Protein AF-A0A523RQP6-F1 (afdb_monomer_lite)

Structure (mmCIF, N/CA/C/O backbone):
data_AF-A0A523RQP6-F1
#
_entry.id   AF-A0A523RQP6-F1
#
loop_
_atom_site.group_PDB
_atom_site.id
_atom_site.type_symbol
_atom_site.label_atom_id
_atom_site.label_alt_id
_atom_site.label_comp_id
_atom_site.label_asym_id
_atom_site.label_entity_id
_atom_site.label_seq_id
_atom_site.pdbx_PDB_ins_code
_atom_site.Cartn_x
_atom_site.Cartn_y
_atom_site.Cartn_z
_atom_site.occupancy
_atom_site.B_iso_or_equiv
_atom_site.auth_seq_id
_atom_site.auth_comp_id
_atom_site.auth_asym_id
_atom_site.auth_atom_id
_atom_site.pdbx_PDB_model_num
ATOM 1 N N . MET A 1 1 ? -4.879 39.643 -3.376 1.00 60.25 1 MET A N 1
ATOM 2 C CA . MET A 1 1 ? -4.391 38.307 -3.775 1.00 60.25 1 MET A CA 1
ATOM 3 C C . MET A 1 1 ? -4.813 38.122 -5.220 1.00 60.25 1 MET A C 1
ATOM 5 O O . MET A 1 1 ? -5.986 38.326 -5.489 1.00 60.25 1 MET A O 1
ATOM 9 N N . ASN A 1 2 ? -3.870 37.925 -6.142 1.00 82.75 2 ASN A N 1
ATOM 10 C CA . ASN A 1 2 ? -4.152 37.914 -7.582 1.00 82.75 2 ASN A CA 1
ATOM 11 C C . ASN A 1 2 ? -5.108 36.750 -7.909 1.00 82.75 2 ASN A C 1
ATOM 13 O O . ASN A 1 2 ? -4.788 35.608 -7.585 1.00 82.75 2 ASN A O 1
ATOM 17 N N . GLU A 1 3 ? -6.273 37.036 -8.495 1.00 80.06 3 GLU A N 1
ATOM 18 C CA . GLU A 1 3 ? -7.310 36.034 -8.804 1.00 80.06 3 GLU A CA 1
ATOM 19 C C . GLU A 1 3 ? -6.776 34.895 -9.683 1.00 80.06 3 GLU A C 1
ATOM 21 O O . GLU A 1 3 ? -7.164 33.741 -9.504 1.00 80.06 3 GLU A O 1
ATOM 26 N N . VAL A 1 4 ? -5.811 35.197 -10.557 1.00 85.88 4 VAL A N 1
ATOM 27 C CA . VAL A 1 4 ? -5.125 34.203 -11.394 1.00 85.88 4 VAL A CA 1
ATOM 28 C C . VAL A 1 4 ? -4.346 33.202 -10.534 1.00 85.88 4 VAL A C 1
ATOM 30 O O . VAL A 1 4 ? -4.500 31.997 -10.706 1.00 85.88 4 VAL A O 1
ATOM 33 N N . ILE A 1 5 ? -3.600 33.685 -9.533 1.00 90.88 5 ILE A N 1
ATOM 34 C CA . ILE A 1 5 ? -2.799 32.837 -8.632 1.00 90.88 5 ILE A CA 1
ATOM 35 C C . ILE A 1 5 ? -3.703 31.917 -7.797 1.00 90.88 5 ILE A C 1
ATOM 37 O O . ILE A 1 5 ? -3.362 30.762 -7.553 1.00 90.88 5 ILE A O 1
ATOM 41 N N . VAL A 1 6 ? -4.872 32.405 -7.364 1.00 91.44 6 VAL A N 1
ATOM 42 C CA . VAL A 1 6 ? -5.830 31.592 -6.591 1.00 91.44 6 VAL A CA 1
ATOM 43 C C . VAL A 1 6 ? -6.389 30.451 -7.439 1.00 91.44 6 VAL A C 1
ATOM 45 O O . VAL A 1 6 ? -6.470 29.318 -6.962 1.00 91.44 6 VAL A O 1
ATOM 48 N N . LYS A 1 7 ? -6.742 30.730 -8.699 1.00 92.56 7 LYS A N 1
ATOM 49 C CA . LYS A 1 7 ? -7.242 29.714 -9.630 1.00 92.56 7 LYS A CA 1
ATOM 50 C C . LYS A 1 7 ? -6.185 28.643 -9.913 1.00 92.56 7 LYS A C 1
ATOM 52 O O . LYS A 1 7 ? -6.480 27.460 -9.766 1.00 92.56 7 LYS A O 1
ATOM 57 N N . GLU A 1 8 ? -4.961 29.049 -10.244 1.00 95.25 8 GLU A N 1
ATOM 58 C CA . GLU A 1 8 ? -3.853 28.122 -10.514 1.00 95.25 8 GLU A CA 1
ATOM 59 C C . GLU A 1 8 ? -3.535 27.235 -9.302 1.00 95.25 8 GLU A C 1
ATOM 61 O O . GLU A 1 8 ? -3.364 26.024 -9.441 1.00 95.25 8 GLU A O 1
ATOM 66 N N . ALA A 1 9 ? -3.519 27.809 -8.093 1.00 93.69 9 ALA A N 1
ATOM 67 C CA . ALA A 1 9 ? -3.287 27.051 -6.866 1.00 93.69 9 ALA A CA 1
ATOM 68 C C . ALA A 1 9 ? -4.368 25.982 -6.631 1.00 93.69 9 ALA A C 1
ATOM 70 O O . ALA A 1 9 ? -4.050 24.848 -6.264 1.00 93.69 9 ALA A O 1
ATOM 71 N N . PHE A 1 10 ? -5.637 26.328 -6.866 1.00 94.25 10 PHE A N 1
ATOM 72 C CA . PHE A 1 10 ? -6.756 25.400 -6.715 1.00 94.25 10 PHE A CA 1
ATOM 73 C C . PHE A 1 10 ? -6.715 24.269 -7.749 1.00 94.25 10 PHE A C 1
ATOM 75 O O . PHE A 1 10 ? -6.901 23.103 -7.397 1.00 94.25 10 PHE A O 1
ATOM 82 N N . GLU A 1 11 ? -6.439 24.593 -9.012 1.00 96.44 11 GLU A N 1
ATOM 83 C CA . GLU A 1 11 ? -6.309 23.600 -10.081 1.00 96.44 11 GLU A CA 1
ATOM 84 C C . GLU A 1 11 ? -5.149 22.642 -9.801 1.00 96.44 11 GLU A C 1
ATOM 86 O O . GLU A 1 11 ? -5.344 21.427 -9.813 1.00 96.44 11 GLU A O 1
ATOM 91 N N . ASN A 1 12 ? -3.974 23.168 -9.442 1.00 96.06 12 ASN A N 1
ATOM 92 C CA . ASN A 1 12 ? -2.821 22.350 -9.078 1.00 96.06 12 ASN A CA 1
ATOM 93 C C . ASN A 1 12 ? -3.124 21.416 -7.894 1.00 96.06 12 ASN A C 1
ATOM 95 O O . ASN A 1 12 ? -2.817 20.226 -7.945 1.00 96.06 12 ASN A O 1
ATOM 99 N N . HIS A 1 13 ? -3.783 21.922 -6.845 1.00 94.94 13 HIS A N 1
ATOM 100 C CA . HIS A 1 13 ? -4.190 21.098 -5.707 1.00 94.94 13 HIS A CA 1
ATOM 101 C C . HIS A 1 13 ? -5.132 19.961 -6.123 1.00 94.94 13 HIS A C 1
ATOM 103 O O . HIS A 1 13 ? -4.913 18.810 -5.742 1.00 94.94 13 HIS A O 1
ATOM 109 N N . ARG A 1 14 ? -6.142 20.256 -6.949 1.00 95.75 14 ARG A N 1
ATOM 110 C CA . ARG A 1 14 ? -7.060 19.235 -7.469 1.00 95.75 14 ARG A CA 1
ATOM 111 C C . ARG A 1 14 ? -6.340 18.169 -8.288 1.00 95.75 14 ARG A C 1
ATOM 113 O O . ARG A 1 14 ? -6.625 16.989 -8.099 1.00 95.75 14 ARG A O 1
ATOM 120 N N . TYR A 1 15 ? -5.401 18.562 -9.150 1.00 96.62 15 TYR A N 1
ATOM 121 C CA . TYR A 1 15 ? -4.612 17.608 -9.931 1.00 96.62 15 TYR A CA 1
ATOM 122 C C . TYR A 1 15 ? -3.760 16.700 -9.043 1.00 96.62 15 TYR A C 1
ATOM 124 O O . TYR A 1 15 ? -3.695 15.498 -9.292 1.00 96.62 15 TYR A O 1
ATOM 132 N N . ILE A 1 16 ? -3.159 17.238 -7.977 1.00 95.38 16 ILE A N 1
ATOM 133 C CA . ILE A 1 16 ? -2.402 16.436 -7.006 1.00 95.38 16 ILE A CA 1
ATOM 134 C C . ILE A 1 16 ? -3.301 15.383 -6.349 1.00 95.38 16 ILE A C 1
ATOM 136 O O . ILE A 1 16 ? -2.900 14.224 -6.257 1.00 95.38 16 ILE A O 1
ATOM 140 N N . LEU A 1 17 ? -4.503 15.764 -5.904 1.00 91.12 17 LEU A N 1
ATOM 141 C CA . LEU A 1 17 ? -5.436 14.835 -5.257 1.00 91.12 17 LEU A CA 1
ATOM 142 C C . LEU A 1 17 ? -5.874 13.708 -6.202 1.00 91.12 17 LEU A C 1
ATOM 144 O O . LEU A 1 17 ? -5.817 12.539 -5.829 1.00 91.12 17 LEU A O 1
ATOM 148 N N . ASP A 1 18 ? -6.241 14.055 -7.433 1.00 92.44 18 ASP A N 1
ATOM 149 C CA . ASP A 1 18 ? -6.662 13.094 -8.455 1.00 92.44 18 ASP A CA 1
ATOM 150 C C . ASP A 1 18 ? -5.527 12.118 -8.824 1.00 92.44 18 ASP A C 1
ATOM 152 O O . ASP A 1 18 ? -5.714 10.902 -8.859 1.00 92.44 18 ASP A O 1
ATOM 156 N N . LEU A 1 19 ? -4.304 12.625 -9.019 1.00 94.69 19 LEU A N 1
ATOM 157 C CA . LEU A 1 19 ? -3.133 11.769 -9.236 1.00 94.69 19 LEU A CA 1
ATOM 158 C C . LEU A 1 19 ? -2.862 10.851 -8.040 1.00 94.69 19 LEU A C 1
ATOM 160 O O . LEU A 1 19 ? -2.545 9.679 -8.230 1.00 94.69 19 LEU A O 1
ATOM 164 N N . LYS A 1 20 ? -2.992 11.355 -6.809 1.00 91.06 20 LYS A N 1
ATOM 165 C CA . LYS A 1 20 ? -2.759 10.556 -5.599 1.00 91.06 20 LYS A CA 1
ATOM 166 C C . LYS A 1 20 ? -3.760 9.413 -5.454 1.00 91.06 20 LYS A C 1
ATOM 168 O O . LYS A 1 20 ? -3.328 8.326 -5.073 1.00 91.06 20 LYS A O 1
ATOM 173 N N . SER A 1 21 ? -5.033 9.642 -5.771 1.00 87.19 21 SER A N 1
ATOM 174 C CA . SER A 1 21 ? -6.060 8.594 -5.748 1.00 87.19 21 SER A CA 1
ATOM 175 C C . SER A 1 21 ? -5.759 7.507 -6.790 1.00 87.19 21 SER A C 1
ATOM 177 O O . SER A 1 21 ? -5.620 6.335 -6.439 1.00 87.19 21 SER A O 1
ATOM 179 N N . ARG A 1 22 ? -5.470 7.902 -8.040 1.00 91.56 22 ARG A N 1
ATOM 180 C CA . ARG A 1 22 ? -5.093 6.969 -9.120 1.00 91.56 22 ARG A CA 1
ATOM 181 C C . ARG A 1 22 ? -3.848 6.138 -8.798 1.00 91.56 22 ARG A C 1
ATOM 183 O O . ARG A 1 22 ? -3.842 4.930 -9.011 1.00 91.56 22 ARG A O 1
ATOM 190 N N . ILE A 1 23 ? -2.818 6.757 -8.213 1.00 93.81 23 ILE A N 1
ATOM 191 C CA . ILE A 1 23 ? -1.623 6.041 -7.739 1.00 93.81 23 ILE A CA 1
ATOM 192 C C . ILE A 1 23 ? -1.995 4.980 -6.693 1.00 93.81 23 ILE A C 1
ATOM 194 O O . ILE A 1 23 ? -1.431 3.889 -6.711 1.00 93.81 23 ILE A O 1
ATOM 198 N N . GLY A 1 24 ? -2.921 5.279 -5.778 1.00 92.00 24 GLY A N 1
ATOM 199 C CA . GLY A 1 24 ? -3.391 4.320 -4.776 1.00 92.00 24 GLY A CA 1
ATOM 200 C C . GLY A 1 24 ? -4.017 3.076 -5.409 1.00 92.00 24 GLY A C 1
ATOM 201 O O . GLY A 1 24 ? -3.629 1.954 -5.075 1.00 92.00 24 GLY A O 1
ATOM 202 N N . GLU A 1 25 ? -4.917 3.272 -6.374 1.00 92.94 25 GLU A N 1
ATOM 203 C CA . GLU A 1 25 ? -5.540 2.175 -7.124 1.00 92.94 25 GLU A CA 1
ATOM 204 C C . GLU A 1 25 ? -4.508 1.325 -7.874 1.00 92.94 25 GLU A C 1
ATOM 206 O O . GLU A 1 25 ? -4.518 0.094 -7.780 1.00 92.94 25 GLU A O 1
ATOM 211 N N . ASP A 1 26 ? -3.587 1.969 -8.594 1.00 95.81 26 ASP A N 1
ATOM 212 C CA . ASP A 1 26 ? -2.565 1.269 -9.372 1.00 95.81 26 ASP A CA 1
ATOM 213 C C . ASP A 1 26 ? -1.584 0.508 -8.474 1.00 95.81 26 ASP A C 1
ATOM 215 O O . ASP A 1 26 ? -1.171 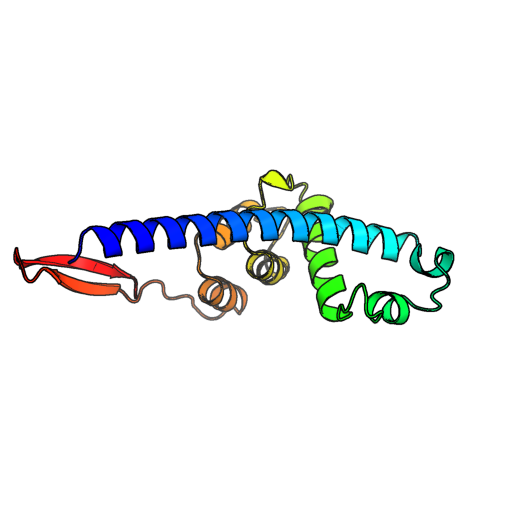-0.602 -8.815 1.00 95.81 26 ASP A O 1
ATOM 219 N N . LEU A 1 27 ? -1.266 1.030 -7.286 1.00 96.81 27 LEU A N 1
ATOM 220 C CA . LEU A 1 27 ? -0.460 0.310 -6.301 1.00 96.81 27 LEU A CA 1
ATOM 221 C C . LEU A 1 27 ? -1.179 -0.927 -5.740 1.00 96.81 27 LEU A C 1
ATOM 223 O O . LEU A 1 27 ? -0.524 -1.944 -5.509 1.00 96.81 27 LEU A O 1
ATOM 227 N N . LEU A 1 28 ? -2.502 -0.883 -5.548 1.00 96.62 28 LEU A N 1
ATOM 228 C CA . LEU A 1 28 ? -3.284 -2.061 -5.142 1.00 96.62 28 LEU A CA 1
ATOM 229 C C . LEU A 1 28 ? -3.356 -3.112 -6.256 1.00 96.62 28 LEU A C 1
ATOM 231 O O . LEU A 1 28 ? -3.228 -4.307 -5.986 1.00 96.62 28 LEU A O 1
ATOM 235 N N . ARG A 1 29 ? -3.503 -2.689 -7.516 1.00 97.12 29 ARG A N 1
ATOM 236 C CA . ARG A 1 29 ? -3.424 -3.597 -8.675 1.00 97.12 29 ARG A CA 1
ATOM 237 C C . ARG A 1 29 ? -2.041 -4.230 -8.784 1.00 97.12 29 ARG A C 1
ATOM 239 O O . ARG A 1 29 ? -1.929 -5.442 -8.965 1.00 97.12 29 ARG A O 1
ATOM 246 N N . LEU A 1 30 ? -0.990 -3.430 -8.618 1.00 97.88 30 LEU A N 1
ATOM 247 C CA . LEU A 1 30 ? 0.385 -3.913 -8.595 1.00 97.88 30 LEU A CA 1
ATOM 248 C C . LEU A 1 30 ? 0.605 -4.914 -7.456 1.00 97.88 30 LEU A C 1
ATOM 250 O O . LEU A 1 30 ? 1.254 -5.931 -7.675 1.00 97.88 30 LEU A O 1
ATOM 254 N N . ALA A 1 31 ? 0.026 -4.686 -6.274 1.00 98.12 31 ALA A N 1
ATOM 255 C CA . ALA A 1 31 ? 0.093 -5.629 -5.160 1.00 98.12 31 ALA A CA 1
ATOM 256 C C . ALA A 1 31 ? -0.468 -7.014 -5.526 1.00 98.12 31 ALA A C 1
ATOM 258 O O . ALA A 1 31 ? 0.195 -8.018 -5.265 1.00 98.12 31 ALA A O 1
ATOM 259 N N . LEU A 1 32 ? -1.633 -7.071 -6.182 1.00 98.25 32 LEU A N 1
ATOM 260 C CA . LEU A 1 32 ? -2.219 -8.321 -6.681 1.00 98.25 32 LEU A CA 1
ATOM 261 C C . LEU A 1 32 ? -1.306 -9.008 -7.708 1.00 98.25 32 LEU A C 1
ATOM 263 O O . LEU A 1 32 ? -1.065 -10.211 -7.621 1.00 98.25 32 LEU A O 1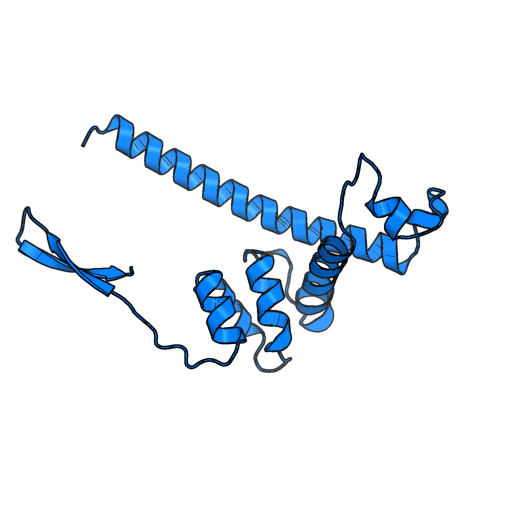
ATOM 267 N N . LEU A 1 33 ? -0.768 -8.256 -8.672 1.00 98.50 33 LEU A N 1
ATOM 268 C CA . LEU A 1 33 ? 0.127 -8.804 -9.699 1.00 98.50 33 LEU A CA 1
ATOM 269 C C . LEU A 1 33 ? 1.432 -9.341 -9.102 1.00 98.50 33 LEU A C 1
ATOM 271 O O . LEU A 1 33 ? 1.883 -10.426 -9.478 1.00 98.50 33 LEU A O 1
ATOM 275 N N . LEU A 1 34 ? 2.024 -8.612 -8.153 1.00 98.56 34 LEU A N 1
ATOM 276 C CA . LEU A 1 34 ? 3.216 -9.040 -7.426 1.00 98.56 34 LEU A CA 1
ATOM 277 C C . LEU A 1 34 ? 2.934 -10.299 -6.612 1.00 98.56 34 LEU A C 1
ATOM 279 O O . LEU A 1 34 ? 3.726 -11.237 -6.671 1.00 98.56 34 LEU A O 1
ATOM 283 N N . LYS A 1 35 ? 1.794 -10.349 -5.913 1.00 98.50 35 LYS A N 1
ATOM 284 C CA . LYS A 1 35 ? 1.358 -11.527 -5.160 1.00 98.50 35 LYS A CA 1
ATOM 285 C C . LYS A 1 35 ? 1.223 -12.740 -6.073 1.00 98.50 35 LYS A C 1
ATOM 287 O O . LYS A 1 35 ? 1.864 -13.753 -5.831 1.00 98.50 35 LYS A O 1
ATOM 292 N N . ASN A 1 36 ? 0.481 -12.614 -7.172 1.00 98.38 36 ASN A N 1
ATOM 293 C CA . ASN A 1 36 ? 0.309 -13.702 -8.134 1.00 98.38 36 ASN A CA 1
ATOM 294 C C . ASN A 1 36 ? 1.646 -14.167 -8.722 1.00 98.38 36 ASN A C 1
ATOM 296 O O . ASN A 1 36 ? 1.873 -15.369 -8.844 1.00 98.38 36 ASN A O 1
ATOM 300 N N . SER A 1 37 ? 2.536 -13.228 -9.054 1.00 98.38 37 SER A N 1
ATOM 301 C CA . SER A 1 37 ? 3.867 -13.545 -9.581 1.00 98.38 37 SER A CA 1
ATOM 302 C C . SER A 1 37 ? 4.731 -14.281 -8.561 1.00 98.38 37 SER A C 1
ATOM 304 O O . SER A 1 37 ? 5.460 -15.201 -8.930 1.00 98.38 37 SER A O 1
ATOM 306 N N . HIS A 1 38 ? 4.636 -13.894 -7.288 1.00 98.38 38 HIS A N 1
ATOM 307 C CA . HIS A 1 38 ? 5.360 -14.510 -6.186 1.00 98.38 38 HIS A CA 1
ATOM 308 C C . HIS A 1 38 ? 4.806 -15.904 -5.849 1.00 98.38 38 HIS A C 1
ATOM 310 O O . HIS A 1 38 ? 5.556 -16.880 -5.883 1.00 98.38 38 HIS A O 1
ATOM 316 N N . ASP A 1 39 ? 3.501 -16.012 -5.589 1.00 98.12 39 ASP A N 1
ATOM 317 C CA . ASP A 1 39 ? 2.836 -17.235 -5.122 1.00 98.12 39 ASP A CA 1
ATOM 318 C C . ASP A 1 39 ? 2.896 -18.354 -6.167 1.00 98.12 39 ASP A C 1
ATOM 320 O O . ASP A 1 39 ? 3.185 -19.505 -5.841 1.00 98.12 39 ASP A O 1
ATOM 324 N N . ASN A 1 40 ? 2.698 -18.007 -7.442 1.00 98.38 40 ASN A N 1
ATOM 325 C CA . ASN A 1 40 ? 2.750 -18.960 -8.553 1.00 98.38 40 ASN A CA 1
ATOM 326 C C . ASN A 1 40 ? 4.149 -19.094 -9.171 1.00 98.38 40 ASN A C 1
ATOM 328 O O . ASN A 1 40 ? 4.322 -19.814 -10.152 1.00 98.38 40 ASN A O 1
ATOM 332 N N . LYS A 1 41 ? 5.146 -18.386 -8.628 1.00 98.12 41 LYS A N 1
ATOM 333 C CA . LYS A 1 41 ? 6.527 -18.361 -9.129 1.00 98.12 41 LYS A CA 1
ATOM 334 C C . LYS A 1 41 ? 6.646 -18.042 -10.626 1.00 98.12 41 LYS A C 1
ATOM 336 O O . LYS A 1 41 ? 7.513 -18.581 -11.314 1.00 98.12 41 LYS A O 1
ATOM 341 N N . TYR A 1 42 ? 5.816 -17.134 -11.147 1.00 98.56 42 TYR A N 1
ATOM 342 C CA . TYR A 1 42 ? 5.857 -16.747 -12.566 1.00 98.56 42 TYR A CA 1
ATOM 343 C C . TYR A 1 42 ? 7.219 -16.198 -12.988 1.00 98.56 42 TYR A C 1
ATOM 345 O O . TYR A 1 42 ? 7.642 -16.423 -14.118 1.00 98.56 42 TYR A O 1
ATOM 353 N N . TYR A 1 43 ? 7.953 -15.571 -12.069 1.00 98.19 43 TYR A N 1
ATOM 354 C CA . TYR A 1 43 ? 9.325 -15.132 -12.318 1.00 98.19 43 TYR A CA 1
ATOM 355 C C . TYR A 1 43 ? 10.246 -16.280 -12.773 1.00 98.19 43 TYR A C 1
ATOM 357 O O . TYR A 1 43 ? 11.054 -16.081 -13.672 1.00 98.19 43 TYR A O 1
ATOM 365 N N . GLN A 1 44 ? 10.073 -17.501 -12.256 1.00 98.31 44 GLN A N 1
ATOM 366 C CA . GLN A 1 44 ? 10.856 -18.662 -12.703 1.00 98.31 44 GLN A CA 1
ATOM 367 C C . GLN A 1 44 ? 10.506 -19.062 -14.136 1.00 98.31 44 GLN A C 1
ATOM 369 O O . GLN A 1 44 ? 11.383 -19.417 -14.917 1.00 98.31 44 GLN A O 1
ATOM 374 N N . THR A 1 45 ? 9.229 -18.948 -14.509 1.00 98.19 45 THR A N 1
ATOM 375 C CA . THR A 1 45 ? 8.775 -19.202 -15.888 1.00 98.19 45 THR A CA 1
ATOM 376 C C . THR A 1 45 ? 9.327 -18.160 -16.863 1.00 98.19 45 THR A C 1
ATOM 378 O O . THR A 1 45 ? 9.587 -18.471 -18.021 1.00 98.19 45 THR A O 1
ATOM 381 N N . LEU A 1 46 ? 9.554 -16.935 -16.386 1.00 97.19 46 LEU A N 1
ATOM 382 C CA . LEU A 1 46 ? 10.186 -15.853 -17.142 1.00 97.19 46 LEU A CA 1
ATOM 383 C C . LEU A 1 46 ? 11.725 -15.943 -17.171 1.00 97.19 46 LEU A C 1
ATOM 385 O O . LEU A 1 46 ? 12.366 -15.080 -17.763 1.00 97.19 46 LEU A O 1
ATOM 389 N N . GLY A 1 47 ? 12.318 -16.980 -16.568 1.00 98.06 47 GLY A N 1
ATOM 390 C CA . GLY A 1 47 ? 13.762 -17.228 -16.598 1.00 98.06 47 GLY A CA 1
ATOM 391 C C . GLY A 1 47 ? 14.558 -16.579 -15.464 1.00 98.06 47 GLY A C 1
ATOM 392 O O . GLY A 1 47 ? 15.780 -16.513 -15.555 1.00 98.06 47 GLY A O 1
ATOM 393 N N . TYR A 1 48 ? 13.899 -16.107 -14.403 1.00 98.06 48 TYR A N 1
ATOM 394 C CA . TYR A 1 48 ? 14.565 -15.556 -13.222 1.00 98.06 48 TYR A CA 1
ATOM 395 C C . TYR A 1 48 ? 14.716 -16.61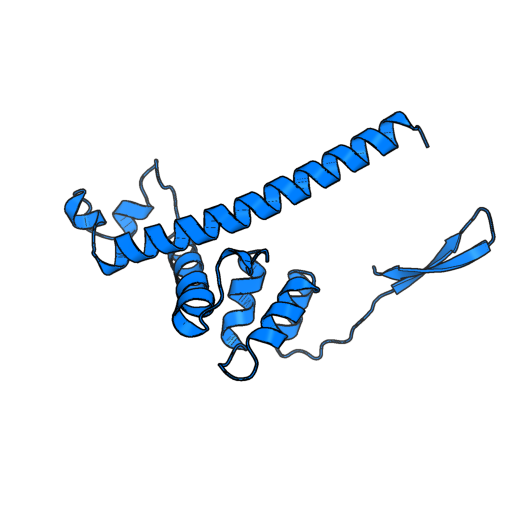5 -12.126 1.00 98.06 48 TYR A C 1
ATOM 397 O O . TYR A 1 48 ? 13.736 -17.235 -11.710 1.00 98.06 48 TYR A O 1
ATOM 405 N N . ASP A 1 49 ? 15.928 -16.774 -11.594 1.00 97.19 49 ASP A N 1
ATOM 406 C CA . ASP A 1 49 ? 16.224 -17.795 -10.579 1.00 97.19 49 ASP A CA 1
ATOM 407 C C . ASP A 1 49 ? 15.521 -17.518 -9.243 1.00 97.19 49 ASP A C 1
ATOM 409 O O . ASP A 1 49 ? 15.022 -18.429 -8.572 1.00 97.19 49 ASP A O 1
ATOM 413 N N . THR A 1 50 ? 15.470 -16.243 -8.849 1.00 98.00 50 THR A N 1
ATOM 414 C CA . THR A 1 50 ? 14.924 -15.799 -7.560 1.00 98.00 50 THR A CA 1
ATOM 415 C C . THR A 1 50 ? 13.957 -14.635 -7.719 1.00 98.00 50 THR A C 1
ATOM 417 O O . THR A 1 50 ? 14.048 -13.841 -8.659 1.00 98.00 50 THR A O 1
ATOM 420 N N . TRP A 1 51 ? 13.057 -14.492 -6.747 1.00 97.44 51 TRP A N 1
ATOM 421 C CA . TRP A 1 51 ? 12.132 -13.363 -6.673 1.00 97.44 51 TRP A CA 1
ATOM 422 C C . TRP A 1 51 ? 12.869 -12.018 -6.639 1.00 97.44 51 TRP A C 1
ATOM 424 O O . TRP A 1 51 ? 12.478 -11.067 -7.308 1.00 97.44 51 TRP A O 1
ATOM 434 N N . GLU A 1 52 ? 13.978 -11.949 -5.906 1.00 96.88 52 GLU A N 1
ATOM 435 C CA . GLU A 1 52 ? 14.820 -10.762 -5.812 1.00 96.88 52 GLU A CA 1
ATOM 436 C C . GLU A 1 52 ? 15.482 -10.409 -7.142 1.00 96.88 52 GLU A C 1
ATOM 438 O O . GLU A 1 52 ? 15.561 -9.228 -7.470 1.00 96.88 52 GLU A O 1
ATOM 443 N N . SER A 1 53 ? 15.929 -11.410 -7.911 1.00 97.81 53 SER A N 1
ATOM 444 C CA . SER A 1 53 ? 16.517 -11.168 -9.234 1.00 97.81 53 SER A CA 1
ATOM 445 C C . SER A 1 53 ? 15.498 -10.577 -10.207 1.00 97.81 53 SER A C 1
ATOM 447 O O . SER A 1 53 ? 15.827 -9.642 -10.927 1.00 97.81 53 SER A O 1
ATOM 449 N N . TYR A 1 54 ? 14.250 -11.053 -10.158 1.00 98.44 54 TYR A N 1
ATOM 450 C CA . TYR A 1 54 ? 13.143 -10.510 -10.941 1.00 98.44 54 TYR A CA 1
ATOM 451 C C . TYR A 1 54 ? 12.816 -9.071 -10.540 1.00 98.44 54 TYR A C 1
ATOM 453 O O . TYR A 1 54 ? 12.793 -8.183 -11.382 1.00 98.44 54 TYR A O 1
ATOM 461 N N . LEU A 1 55 ? 12.622 -8.808 -9.244 1.00 98.06 55 LEU A N 1
ATOM 462 C CA . LEU A 1 55 ? 12.310 -7.457 -8.766 1.00 98.06 55 LEU A CA 1
ATOM 463 C C . LEU A 1 55 ? 13.433 -6.444 -9.034 1.00 98.06 55 LEU A C 1
ATOM 465 O O . LEU A 1 55 ? 13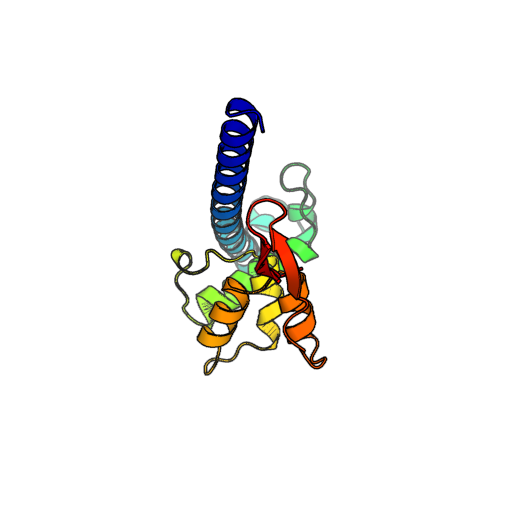.166 -5.252 -9.198 1.00 98.06 55 LEU A O 1
ATOM 469 N N . GLY A 1 56 ? 14.679 -6.915 -9.047 1.00 97.12 56 GLY A N 1
ATOM 470 C CA . GLY A 1 56 ? 15.871 -6.104 -9.261 1.00 97.12 56 GLY A CA 1
ATOM 471 C C . GLY A 1 56 ? 16.168 -5.762 -10.721 1.00 97.12 56 GLY A C 1
ATOM 472 O O . GLY A 1 56 ? 17.165 -5.082 -10.962 1.00 97.12 56 GLY A O 1
ATOM 473 N N . THR A 1 57 ? 15.362 -6.213 -11.690 1.00 97.69 57 THR A N 1
ATOM 474 C CA . THR A 1 57 ? 15.588 -5.856 -13.098 1.00 97.69 57 THR A CA 1
ATOM 475 C C . THR A 1 57 ? 15.413 -4.351 -13.328 1.00 97.69 57 THR A C 1
ATOM 477 O O . THR A 1 57 ? 14.647 -3.715 -12.602 1.00 97.69 57 THR A O 1
ATOM 480 N N . PRO A 1 58 ? 16.072 -3.746 -14.334 1.00 96.19 58 PRO A N 1
ATOM 481 C CA . PRO A 1 58 ? 15.906 -2.322 -14.636 1.00 96.19 58 PRO A CA 1
ATOM 482 C C . PRO A 1 58 ? 14.456 -1.910 -14.925 1.00 96.19 58 PRO A C 1
ATOM 484 O O . PRO A 1 58 ? 14.064 -0.789 -14.610 1.00 96.19 58 PRO A O 1
ATOM 487 N N . GLU A 1 59 ? 13.659 -2.808 -15.505 1.00 95.38 59 GLU A N 1
ATOM 488 C CA . GLU A 1 59 ? 12.262 -2.558 -15.863 1.00 95.38 59 GLU A CA 1
ATOM 489 C C . GLU A 1 59 ? 11.347 -2.484 -14.634 1.00 95.38 59 GLU A C 1
ATOM 491 O O . GLU A 1 59 ? 10.385 -1.719 -14.636 1.00 95.38 59 GLU A O 1
ATOM 496 N N . ILE A 1 60 ? 11.635 -3.269 -13.588 1.00 95.88 60 ILE A N 1
ATOM 497 C CA . ILE A 1 60 ? 10.825 -3.314 -12.361 1.00 95.88 60 ILE A CA 1
ATOM 498 C C . ILE A 1 60 ? 11.407 -2.397 -11.285 1.00 95.88 60 ILE A C 1
ATOM 500 O O . ILE A 1 60 ? 10.664 -1.679 -10.615 1.00 95.88 60 ILE A O 1
ATOM 504 N N . SER A 1 61 ? 12.731 -2.418 -11.115 1.00 96.81 61 SER A N 1
ATOM 505 C CA . SER A 1 61 ? 13.510 -1.572 -10.209 1.00 96.81 61 SER A CA 1
ATOM 506 C C . SER A 1 61 ? 12.883 -1.447 -8.810 1.00 96.81 61 SER A C 1
ATOM 508 O O . SER A 1 61 ? 12.767 -0.350 -8.249 1.00 96.81 61 SER A O 1
ATOM 510 N N . MET A 1 62 ? 12.462 -2.573 -8.228 1.00 97.25 62 MET A N 1
ATOM 511 C CA . MET A 1 62 ? 11.710 -2.603 -6.976 1.00 97.25 62 MET A CA 1
ATOM 512 C C . MET A 1 62 ? 12.480 -3.314 -5.866 1.00 97.25 62 MET A C 1
ATOM 514 O O . MET A 1 62 ? 12.974 -4.426 -6.018 1.00 97.25 62 MET A O 1
ATOM 518 N N . SER A 1 63 ? 12.529 -2.700 -4.681 1.00 96.69 63 SER A N 1
ATOM 519 C CA . SER A 1 63 ? 13.083 -3.385 -3.512 1.00 96.69 63 SER A CA 1
ATOM 520 C C . SER A 1 63 ? 12.163 -4.513 -3.037 1.00 96.69 63 SER A C 1
ATOM 522 O O . SER A 1 63 ? 10.937 -4.370 -3.005 1.00 96.69 63 SER A O 1
ATOM 524 N N . ARG A 1 64 ? 12.766 -5.599 -2.541 1.00 96.38 64 ARG A N 1
ATOM 525 C CA . ARG A 1 64 ? 12.049 -6.707 -1.893 1.00 96.38 64 ARG A CA 1
ATOM 526 C C . ARG A 1 64 ? 11.093 -6.218 -0.798 1.00 96.38 64 ARG A C 1
ATOM 528 O O . ARG A 1 64 ? 9.951 -6.660 -0.727 1.00 96.38 64 ARG A O 1
ATOM 535 N N . PHE A 1 65 ? 11.553 -5.297 0.051 1.00 96.50 65 PHE A N 1
ATOM 536 C CA . PHE A 1 65 ? 10.744 -4.741 1.139 1.00 96.50 65 PHE A CA 1
ATOM 537 C C . PHE A 1 65 ? 9.480 -4.048 0.620 1.00 96.50 65 PHE A C 1
ATOM 539 O O . PHE A 1 65 ? 8.401 -4.254 1.172 1.00 96.50 65 PHE A O 1
ATOM 546 N N . TRP A 1 66 ? 9.606 -3.252 -0.446 1.00 97.31 66 TRP A N 1
ATOM 547 C CA . TRP A 1 66 ? 8.467 -2.555 -1.036 1.00 97.31 66 TRP A CA 1
ATOM 548 C C . TRP A 1 66 ? 7.461 -3.531 -1.647 1.00 97.31 66 TRP A C 1
ATOM 550 O O . TRP A 1 66 ? 6.273 -3.431 -1.353 1.00 97.31 66 TRP A O 1
ATOM 560 N N . ALA A 1 67 ? 7.934 -4.529 -2.398 1.00 98.00 67 ALA A N 1
ATOM 561 C CA . ALA A 1 67 ? 7.068 -5.548 -2.985 1.00 98.00 67 ALA A CA 1
ATOM 562 C C . ALA A 1 67 ? 6.248 -6.290 -1.916 1.00 98.00 67 ALA A C 1
ATOM 564 O O . ALA A 1 67 ? 5.025 -6.371 -2.015 1.00 98.00 67 ALA A O 1
ATOM 565 N N . TYR A 1 68 ? 6.892 -6.758 -0.840 1.00 97.88 68 TYR A N 1
ATOM 566 C CA . TYR A 1 68 ? 6.175 -7.425 0.251 1.00 97.88 68 TYR A CA 1
ATOM 567 C C . TYR A 1 68 ? 5.260 -6.487 1.033 1.00 97.88 68 TYR A C 1
ATOM 569 O O . TYR A 1 68 ? 4.214 -6.927 1.500 1.00 97.88 68 TYR A O 1
ATOM 577 N N . LYS A 1 69 ? 5.607 -5.202 1.173 1.00 97.75 69 LYS A N 1
ATOM 578 C CA . LYS A 1 69 ? 4.703 -4.209 1.765 1.00 97.75 69 LYS A CA 1
ATOM 579 C C . LYS A 1 69 ? 3.402 -4.109 0.959 1.00 97.75 69 LYS A C 1
ATOM 581 O O . LYS A 1 69 ? 2.333 -4.169 1.562 1.00 97.75 69 LYS A O 1
ATOM 586 N N . LEU A 1 70 ? 3.494 -3.990 -0.370 1.00 98.12 70 LE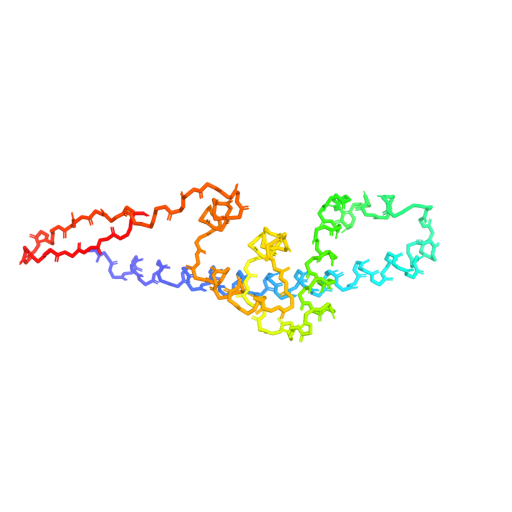U A N 1
ATOM 587 C CA . LEU A 1 70 ? 2.330 -3.937 -1.263 1.00 98.12 70 LEU A CA 1
ATOM 588 C C . LEU A 1 70 ? 1.478 -5.205 -1.127 1.00 98.12 70 LEU A C 1
ATOM 590 O O . LEU A 1 70 ? 0.290 -5.114 -0.820 1.00 98.12 70 LEU A O 1
ATOM 594 N N . ILE A 1 71 ? 2.107 -6.378 -1.266 1.00 98.56 71 ILE A N 1
ATOM 595 C CA . ILE A 1 71 ? 1.441 -7.681 -1.115 1.00 98.56 71 ILE A CA 1
ATOM 596 C C . ILE A 1 71 ? 0.730 -7.760 0.240 1.00 98.56 71 ILE A C 1
ATOM 598 O O . ILE A 1 71 ? -0.449 -8.095 0.301 1.00 98.56 71 ILE A O 1
ATOM 602 N N . LYS A 1 72 ? 1.403 -7.364 1.327 1.00 98.19 72 LYS A N 1
ATOM 603 C CA . LYS A 1 72 ? 0.846 -7.454 2.678 1.00 98.19 72 LYS A CA 1
ATOM 604 C C . LYS A 1 72 ? -0.397 -6.587 2.871 1.00 98.19 72 LYS A C 1
ATOM 606 O O . LYS A 1 72 ? -1.313 -6.997 3.587 1.00 98.19 72 LYS A O 1
ATOM 611 N N . VAL A 1 73 ? -0.429 -5.399 2.265 1.00 98.19 73 VAL A N 1
ATOM 612 C CA . VAL A 1 73 ? -1.613 -4.525 2.260 1.00 98.19 73 VAL A CA 1
ATOM 613 C C . VAL A 1 73 ? -2.778 -5.227 1.569 1.00 98.19 73 VAL A C 1
ATOM 615 O O . VAL A 1 73 ? -3.856 -5.304 2.155 1.00 98.19 73 VAL A O 1
ATOM 618 N N . TYR A 1 74 ? -2.551 -5.796 0.384 1.00 98.50 74 TYR A N 1
ATOM 619 C CA . TYR A 1 74 ? -3.587 -6.508 -0.363 1.00 98.50 74 TYR A CA 1
ATOM 620 C C . TYR A 1 74 ? -4.113 -7.734 0.398 1.00 98.50 74 TYR A C 1
ATOM 622 O O . TYR A 1 74 ? -5.311 -7.837 0.648 1.00 98.50 74 TYR A O 1
ATOM 630 N N . GLU A 1 75 ? -3.220 -8.609 0.863 1.00 98.19 75 GLU A N 1
ATOM 631 C CA . GLU A 1 75 ? -3.577 -9.795 1.653 1.00 98.19 75 GLU A CA 1
ATOM 632 C C . GLU A 1 75 ? -4.382 -9.443 2.907 1.00 98.19 75 GLU A C 1
ATOM 634 O O . GLU A 1 75 ? -5.305 -10.153 3.290 1.00 98.19 75 GLU A O 1
ATOM 639 N N . THR A 1 76 ? -4.024 -8.353 3.591 1.00 98.19 76 THR A N 1
ATOM 640 C CA . THR A 1 76 ? -4.679 -8.004 4.855 1.00 98.19 76 THR A CA 1
ATOM 641 C C . THR A 1 76 ? -6.049 -7.379 4.612 1.00 98.19 76 THR A C 1
ATOM 643 O O . THR A 1 76 ? -7.037 -7.813 5.195 1.00 98.19 76 THR A O 1
ATOM 646 N N . TRP A 1 77 ? -6.122 -6.343 3.782 1.00 98.19 77 TRP A N 1
ATOM 647 C CA . TRP A 1 77 ? -7.355 -5.574 3.644 1.00 98.19 77 TRP A CA 1
ATOM 648 C C . TRP A 1 77 ? -8.331 -6.231 2.676 1.00 98.19 77 TRP A C 1
ATOM 650 O O . TRP A 1 77 ? -9.511 -6.338 2.991 1.00 98.19 77 TRP A O 1
ATOM 660 N N . VAL A 1 78 ? -7.842 -6.725 1.539 1.00 97.94 78 VAL A N 1
ATOM 661 C CA . VAL A 1 78 ? -8.700 -7.296 0.498 1.00 97.94 78 VAL A CA 1
ATOM 662 C C . VAL A 1 78 ? -9.006 -8.758 0.790 1.00 97.94 78 VAL A C 1
ATOM 664 O O . VAL A 1 78 ? -10.172 -9.124 0.876 1.00 97.94 78 VAL A O 1
ATOM 667 N N . GLU A 1 79 ? -7.989 -9.600 0.985 1.00 97.81 79 GLU A N 1
ATOM 668 C CA . GLU A 1 79 ? -8.225 -11.044 1.138 1.00 97.81 79 GLU A CA 1
ATOM 669 C C . GLU A 1 79 ? -8.712 -11.411 2.546 1.00 97.81 79 GLU A C 1
ATOM 671 O O . GLU A 1 79 ? -9.728 -12.086 2.692 1.00 97.81 79 GLU A O 1
ATOM 676 N N . LYS A 1 80 ? -8.013 -10.961 3.596 1.00 97.88 80 LYS A N 1
ATOM 677 C CA . LYS A 1 80 ? -8.340 -11.331 4.980 1.00 97.88 80 LYS A CA 1
ATOM 678 C C . LYS A 1 80 ? -9.605 -10.639 5.490 1.00 97.88 80 LYS A C 1
ATOM 680 O O . LYS A 1 80 ? -10.438 -11.307 6.092 1.00 97.88 80 LYS A O 1
ATOM 685 N N . PHE A 1 81 ? -9.738 -9.325 5.298 1.00 97.81 81 PHE A N 1
ATOM 686 C CA . PHE A 1 81 ? -10.910 -8.577 5.775 1.00 97.81 81 PHE A CA 1
ATOM 687 C C . PHE A 1 81 ? -12.035 -8.455 4.741 1.00 97.81 81 PHE A C 1
ATOM 689 O O . PHE A 1 81 ? -13.123 -8.008 5.093 1.00 97.81 81 PHE A O 1
ATOM 696 N N . GLY A 1 82 ? -11.818 -8.875 3.490 1.00 97.38 82 GLY A N 1
ATOM 697 C CA . GLY A 1 82 ? -12.853 -8.838 2.454 1.00 97.38 82 GLY A CA 1
ATOM 698 C C . GLY A 1 82 ? -13.196 -7.427 1.970 1.00 97.38 82 GLY A C 1
ATOM 699 O O . GLY A 1 82 ? -14.286 -7.210 1.441 1.00 97.38 82 GLY A O 1
ATOM 700 N N . VAL A 1 83 ? -12.308 -6.448 2.171 1.00 97.38 83 VAL A N 1
ATOM 701 C CA . VAL A 1 83 ? -12.566 -5.061 1.779 1.00 97.38 83 VAL A CA 1
ATOM 702 C C . VAL A 1 83 ? -12.432 -4.929 0.271 1.00 97.38 83 VAL A C 1
ATOM 704 O O . VAL A 1 83 ? -11.405 -5.255 -0.322 1.00 97.38 83 VAL A O 1
ATOM 707 N N . GLU A 1 84 ? -13.475 -4.400 -0.357 1.00 95.31 84 GLU A N 1
ATOM 708 C CA . GLU A 1 84 ? -13.462 -4.104 -1.783 1.00 95.31 84 GLU A CA 1
ATOM 709 C C . GLU A 1 84 ? -12.340 -3.100 -2.120 1.00 95.31 84 GLU A C 1
ATOM 711 O O . GLU A 1 84 ? -12.272 -2.043 -1.483 1.00 95.31 84 GLU A O 1
ATOM 716 N N . PRO A 1 85 ? -11.491 -3.359 -3.137 1.00 93.12 85 PRO A N 1
ATOM 717 C CA . PRO A 1 85 ? -10.379 -2.471 -3.484 1.00 93.12 85 PRO A CA 1
ATOM 718 C C . PRO A 1 85 ? -10.790 -1.011 -3.718 1.00 93.12 85 PRO A C 1
ATOM 720 O O . PRO A 1 85 ? -10.072 -0.106 -3.308 1.00 93.12 85 PRO A O 1
ATOM 723 N N . ALA A 1 86 ? -11.974 -0.772 -4.294 1.00 90.19 86 ALA A N 1
ATOM 724 C CA . ALA A 1 86 ? -12.505 0.572 -4.534 1.00 90.19 86 ALA A CA 1
ATOM 725 C C . ALA A 1 86 ? -12.772 1.373 -3.242 1.00 90.19 86 ALA A C 1
ATOM 727 O O . ALA A 1 86 ? -12.818 2.599 -3.266 1.00 90.19 86 ALA A O 1
ATOM 728 N N . LYS A 1 87 ? -12.936 0.702 -2.094 1.00 91.31 87 LYS A N 1
ATOM 729 C CA . LYS A 1 87 ? -13.129 1.357 -0.789 1.00 91.31 87 LYS A CA 1
ATOM 730 C C . LYS A 1 87 ? -11.809 1.751 -0.122 1.00 91.31 87 LYS A C 1
ATOM 732 O O . LYS A 1 87 ? -11.830 2.528 0.837 1.00 91.31 87 LYS A O 1
ATOM 737 N N . LEU A 1 88 ? -10.680 1.262 -0.638 1.00 93.75 88 LEU A N 1
ATOM 738 C CA . LEU A 1 88 ? -9.325 1.529 -0.154 1.00 93.75 88 LEU A CA 1
ATOM 739 C C . LEU A 1 88 ? -8.690 2.749 -0.845 1.00 93.75 88 LEU A C 1
ATOM 741 O O . LEU A 1 88 ? -7.493 2.744 -1.122 1.00 93.75 88 LEU A O 1
ATOM 745 N N . ASP A 1 89 ? -9.468 3.816 -1.065 1.00 89.69 89 ASP A N 1
ATOM 746 C CA . ASP A 1 89 ? -8.967 5.150 -1.450 1.00 89.69 89 ASP A CA 1
ATOM 747 C C . ASP A 1 89 ? -8.257 5.824 -0.256 1.00 89.69 89 ASP A C 1
ATOM 749 O O . ASP A 1 89 ? -8.665 6.847 0.292 1.00 89.69 89 ASP A O 1
ATOM 753 N N . ILE A 1 90 ? -7.228 5.144 0.246 1.00 93.06 90 ILE A N 1
ATOM 754 C CA . ILE A 1 90 ? -6.409 5.511 1.392 1.00 93.06 90 ILE A CA 1
ATOM 755 C C . ILE A 1 90 ? -4.957 5.307 0.971 1.00 93.06 90 ILE A C 1
ATOM 757 O O . ILE A 1 90 ? -4.604 4.313 0.339 1.00 93.06 90 ILE A O 1
ATOM 761 N N . ASP A 1 91 ? -4.090 6.244 1.351 1.00 92.25 91 ASP A N 1
ATOM 762 C CA . ASP A 1 91 ? -2.660 6.138 1.070 1.00 92.25 91 ASP A CA 1
ATOM 763 C C . ASP A 1 91 ? -2.080 4.809 1.587 1.00 92.25 91 ASP A C 1
ATOM 765 O O . ASP A 1 91 ? -2.273 4.426 2.746 1.00 92.25 91 ASP A O 1
ATOM 769 N N . LEU A 1 92 ? -1.333 4.120 0.723 1.00 94.69 92 LEU A N 1
ATOM 770 C CA . LEU A 1 92 ? -0.834 2.775 0.990 1.00 94.69 92 LEU A CA 1
ATOM 771 C C . LEU A 1 92 ? 0.059 2.693 2.235 1.00 94.69 92 LEU A C 1
ATOM 773 O O . LEU A 1 92 ? 0.036 1.685 2.941 1.00 94.69 92 LEU A O 1
ATOM 777 N N . GLU A 1 93 ? 0.819 3.747 2.553 1.00 93.69 93 GLU A N 1
ATOM 778 C CA . GLU A 1 93 ? 1.607 3.760 3.788 1.00 93.69 93 GLU A CA 1
ATOM 779 C C . GLU A 1 93 ? 0.710 3.751 5.020 1.00 93.69 93 GLU A C 1
ATOM 781 O O . GLU A 1 93 ? 1.020 3.064 5.992 1.00 93.69 93 GLU A O 1
ATOM 786 N N . LYS A 1 94 ? -0.412 4.478 4.989 1.00 95.25 94 LYS A N 1
ATOM 787 C CA . LYS A 1 94 ? -1.378 4.482 6.095 1.00 95.25 94 LYS A CA 1
ATOM 788 C C . LYS A 1 94 ? -1.990 3.094 6.245 1.00 95.25 94 LYS A C 1
ATOM 790 O O . LYS A 1 94 ? -1.971 2.563 7.350 1.00 95.25 94 LYS A O 1
ATOM 795 N N . LEU A 1 95 ? -2.418 2.484 5.135 1.00 96.62 95 LEU A N 1
ATOM 796 C CA . LEU A 1 95 ? -2.937 1.113 5.124 1.00 96.62 95 LEU A CA 1
ATOM 797 C C . LEU A 1 95 ? -1.931 0.108 5.684 1.00 96.62 95 LEU A C 1
ATOM 799 O O . LEU A 1 95 ? -2.322 -0.786 6.425 1.00 96.62 95 LEU A O 1
ATOM 803 N N . PHE A 1 96 ? -0.645 0.233 5.353 1.00 96.56 96 PHE A N 1
ATOM 804 C CA . PHE A 1 96 ? 0.388 -0.663 5.870 1.00 96.56 96 PHE A CA 1
ATOM 805 C C . PHE A 1 96 ? 0.642 -0.467 7.370 1.00 96.56 96 PHE A C 1
ATOM 807 O O . PHE A 1 96 ? 0.804 -1.442 8.107 1.00 96.56 96 PHE A O 1
ATOM 814 N N . LEU A 1 97 ? 0.676 0.785 7.838 1.00 94.94 97 LEU A N 1
ATOM 815 C CA . LEU A 1 97 ? 0.901 1.112 9.249 1.00 94.94 97 LEU A CA 1
ATOM 816 C C . LEU A 1 97 ? -0.194 0.544 10.157 1.00 94.94 97 LEU A C 1
ATOM 818 O O . LEU A 1 97 ? 0.101 0.122 11.277 1.00 94.94 97 LEU A O 1
ATOM 822 N N . THR A 1 98 ? -1.435 0.511 9.677 1.00 95.44 98 THR A N 1
ATOM 823 C CA . THR A 1 98 ? -2.592 0.091 10.468 1.00 95.44 98 THR A CA 1
ATOM 824 C C . THR A 1 98 ? -2.786 -1.422 10.570 1.00 95.44 98 THR A C 1
ATOM 826 O O . THR A 1 98 ? -3.451 -1.883 11.499 1.00 95.44 98 THR A O 1
ATOM 829 N N . ILE A 1 99 ? -2.133 -2.220 9.714 1.00 94.69 99 ILE A N 1
ATOM 830 C CA . ILE A 1 99 ? -2.244 -3.696 9.694 1.00 94.69 99 ILE A CA 1
ATOM 831 C C . ILE A 1 99 ? -2.039 -4.320 11.078 1.00 94.69 99 ILE A C 1
ATOM 833 O O . ILE A 1 99 ? -2.722 -5.274 11.437 1.00 94.69 99 ILE A O 1
ATOM 837 N N . LYS A 1 100 ? -1.102 -3.791 11.876 1.00 90.31 100 LYS A N 1
ATOM 838 C CA . LYS A 1 100 ? -0.757 -4.360 13.191 1.00 90.31 100 LYS A CA 1
ATOM 839 C C . LYS A 1 100 ? -1.858 -4.223 14.244 1.00 90.31 100 LYS A C 1
ATOM 841 O O . LYS A 1 100 ? -1.817 -4.950 15.232 1.00 90.31 100 LYS A O 1
ATOM 846 N N . LYS A 1 101 ? -2.775 -3.269 14.082 1.00 91.12 101 LYS A N 1
ATOM 847 C CA . LYS A 1 101 ? -3.858 -2.991 15.039 1.00 91.12 101 LYS A CA 1
ATOM 848 C C . LYS A 1 101 ? -5.225 -3.454 14.536 1.00 91.12 101 LYS A C 1
ATOM 850 O O . LYS A 1 101 ? -6.158 -3.516 15.331 1.00 91.12 101 LYS A O 1
ATOM 855 N N . ALA A 1 102 ? -5.319 -3.794 13.253 1.00 94.38 102 ALA A N 1
ATOM 856 C CA . ALA A 1 102 ? -6.537 -4.282 12.635 1.00 94.38 102 ALA A CA 1
ATOM 857 C C . ALA A 1 102 ? -6.814 -5.754 12.995 1.00 94.38 102 ALA A C 1
ATOM 859 O O . ALA A 1 102 ? -5.974 -6.643 12.817 1.00 94.38 102 ALA A O 1
ATOM 860 N N . THR A 1 103 ? -8.031 -6.012 13.452 1.00 95.19 103 THR A N 1
ATOM 861 C CA . THR A 1 103 ? -8.626 -7.318 13.741 1.00 95.19 103 THR A CA 1
ATOM 862 C C . THR A 1 103 ? -9.950 -7.438 12.989 1.00 95.19 103 THR A C 1
ATOM 864 O O . THR A 1 103 ? -10.462 -6.456 12.458 1.00 95.19 103 THR A O 1
ATOM 867 N N . GLN A 1 104 ? -10.535 -8.637 12.951 1.00 94.50 104 GLN A N 1
ATOM 868 C CA . GLN A 1 104 ? -11.830 -8.841 12.291 1.00 94.50 104 GLN A CA 1
ATOM 869 C C . GLN A 1 104 ? -12.955 -7.992 12.912 1.00 94.50 104 GLN A C 1
ATOM 871 O O . GLN A 1 104 ? -13.934 -7.688 12.243 1.00 94.50 104 GLN A O 1
ATOM 876 N N . GLU A 1 105 ? -12.805 -7.606 14.179 1.00 95.06 105 GLU A N 1
ATOM 877 C CA . GLU A 1 105 ? -13.811 -6.878 14.955 1.00 95.06 105 GLU A CA 1
ATOM 878 C C . GLU A 1 105 ? -13.696 -5.356 14.798 1.00 95.06 105 GLU A C 1
ATOM 880 O O . GLU A 1 105 ? -14.681 -4.658 15.008 1.00 95.06 105 GLU A O 1
ATOM 885 N N . ASN A 1 106 ? -12.514 -4.832 14.442 1.00 95.12 106 ASN A N 1
ATOM 886 C CA . ASN A 1 106 ? -12.250 -3.387 14.437 1.00 95.12 106 ASN A CA 1
ATOM 887 C C . ASN A 1 106 ? -11.709 -2.833 13.107 1.00 95.12 106 ASN A C 1
ATOM 889 O O . ASN A 1 106 ? -11.394 -1.645 13.031 1.00 95.12 106 ASN A O 1
ATOM 893 N N . TYR A 1 107 ? -11.555 -3.658 12.064 1.00 96.44 107 TYR A N 1
ATOM 894 C CA . TYR A 1 107 ? -10.888 -3.234 10.828 1.00 96.44 107 TYR A CA 1
ATOM 895 C C . TYR A 1 107 ? -11.568 -2.023 10.163 1.00 96.44 107 TYR A C 1
ATOM 897 O O . TYR A 1 107 ? -10.871 -1.181 9.601 1.00 96.44 107 TYR A O 1
ATOM 905 N N . GLU A 1 108 ? -12.897 -1.897 10.258 1.00 95.44 108 GLU A N 1
ATOM 906 C CA . GLU A 1 108 ? -13.646 -0.751 9.723 1.00 95.44 108 GLU A CA 1
ATOM 907 C C . GLU A 1 108 ? -13.301 0.551 10.454 1.00 95.44 108 GLU A C 1
ATOM 909 O O . GLU A 1 108 ? -13.003 1.556 9.810 1.00 95.44 108 GLU A O 1
ATOM 914 N N . GLU A 1 109 ? -13.256 0.526 11.790 1.00 94.00 109 GLU A N 1
ATOM 915 C CA . GLU A 1 109 ? -12.849 1.680 12.600 1.00 94.00 109 GLU A CA 1
ATOM 916 C C . GLU A 1 109 ? -11.409 2.091 12.271 1.00 94.00 109 GLU A C 1
ATOM 918 O O . GLU A 1 109 ? -11.099 3.269 12.090 1.00 94.00 109 GLU A O 1
ATOM 923 N N . VAL A 1 110 ? -10.524 1.105 12.124 1.00 94.50 110 VAL A N 1
ATOM 924 C CA . VAL A 1 110 ? -9.124 1.338 11.768 1.00 94.50 110 VAL A CA 1
ATOM 925 C C . VAL A 1 110 ? -8.992 1.948 10.367 1.00 94.50 110 VAL A C 1
ATOM 927 O O . VAL A 1 110 ? -8.145 2.823 10.162 1.00 94.50 110 VAL A O 1
ATOM 930 N N . LEU A 1 111 ? -9.816 1.531 9.400 1.00 95.62 111 LEU A N 1
ATOM 931 C CA . LEU A 1 111 ? -9.858 2.148 8.070 1.00 95.62 111 LEU A CA 1
ATOM 932 C C . LEU A 1 111 ? -10.381 3.579 8.126 1.00 95.62 111 LEU A C 1
ATOM 934 O O . LEU A 1 111 ? -9.837 4.442 7.440 1.00 95.62 111 LEU A O 1
ATOM 938 N N . GLU A 1 112 ? -11.382 3.850 8.956 1.00 93.75 112 GLU A N 1
ATOM 939 C CA . GLU A 1 112 ? -11.921 5.196 9.121 1.00 93.75 112 GLU A CA 1
ATOM 940 C C . GLU A 1 112 ? -10.884 6.144 9.743 1.00 93.75 112 GLU A C 1
ATOM 942 O O . GLU A 1 112 ? -10.642 7.244 9.239 1.00 93.75 112 GLU A O 1
ATOM 947 N N . GLN A 1 113 ? -10.155 5.685 10.762 1.00 91.62 113 GLN A N 1
ATOM 948 C CA . GLN A 1 113 ? -9.003 6.409 11.312 1.00 91.62 113 GLN A CA 1
ATOM 949 C C . GLN A 1 113 ? -7.930 6.637 10.238 1.00 91.62 113 GLN A C 1
ATOM 951 O O . GLN A 1 113 ? -7.421 7.747 10.062 1.00 91.62 113 GLN A O 1
ATOM 956 N N . ALA A 1 114 ? -7.606 5.596 9.466 1.00 94.25 114 ALA A N 1
ATOM 957 C CA . ALA A 1 114 ? -6.662 5.691 8.363 1.00 94.25 114 ALA A CA 1
ATOM 958 C C . ALA A 1 114 ? -7.168 6.569 7.213 1.00 94.25 114 ALA A C 1
ATOM 960 O O . ALA A 1 114 ? -6.347 6.993 6.411 1.00 94.25 114 ALA A O 1
ATOM 961 N N . ARG A 1 115 ? -8.457 6.889 7.104 1.00 93.19 115 ARG A N 1
ATOM 962 C CA . ARG A 1 115 ? -8.981 7.836 6.111 1.00 93.19 115 ARG A CA 1
ATOM 963 C C . ARG A 1 115 ? -8.760 9.272 6.581 1.00 93.19 115 ARG A C 1
ATOM 965 O O . ARG A 1 115 ? -8.168 10.066 5.854 1.00 93.19 115 ARG A O 1
ATOM 972 N N . ASN A 1 116 ? -9.105 9.549 7.835 1.00 92.19 116 ASN A N 1
ATOM 973 C CA . ASN A 1 116 ? -9.217 10.914 8.355 1.00 92.19 116 ASN A CA 1
ATOM 974 C C . ASN A 1 116 ? -7.926 11.500 8.948 1.00 92.19 116 ASN A C 1
ATOM 976 O O . ASN A 1 116 ? -7.798 12.717 9.049 1.00 92.19 116 ASN A O 1
ATOM 980 N N . LEU A 1 117 ? -6.953 10.670 9.328 1.00 91.69 117 LEU A N 1
ATOM 981 C CA . LEU A 1 117 ? -5.721 11.134 9.981 1.00 91.69 117 LEU A CA 1
ATOM 982 C C . LEU A 1 117 ? -4.587 11.420 8.991 1.00 91.69 117 LEU A C 1
ATOM 984 O O . LEU A 1 117 ? -4.549 10.842 7.910 1.00 91.69 117 LEU A O 1
ATOM 988 N N . SER A 1 118 ? -3.598 12.250 9.334 1.00 90.25 118 SER A N 1
ATOM 989 C CA . SER A 1 118 ? -2.378 12.341 8.515 1.00 90.25 118 SER A CA 1
ATOM 990 C C . SER A 1 118 ? -1.529 11.062 8.633 1.00 90.25 118 SER A C 1
ATOM 992 O O . SER A 1 118 ? -1.711 10.240 9.531 1.00 90.25 118 SER A O 1
ATOM 994 N N . ARG A 1 119 ? -0.544 10.864 7.745 1.00 89.25 119 ARG A N 1
ATOM 995 C CA . ARG A 1 119 ? 0.377 9.712 7.853 1.00 89.25 119 ARG A CA 1
ATOM 996 C C . ARG A 1 119 ? 1.169 9.722 9.169 1.00 89.25 119 ARG A C 1
ATOM 998 O O . ARG A 1 119 ? 1.426 8.661 9.735 1.00 89.25 119 ARG A O 1
ATOM 1005 N N . SER A 1 120 ? 1.579 10.900 9.640 1.00 88.06 120 SER A N 1
ATOM 1006 C CA . SER A 1 120 ? 2.269 11.065 10.927 1.00 88.06 120 SER A CA 1
ATOM 1007 C C . SER A 1 120 ? 1.369 10.704 12.102 1.00 88.06 120 SER A C 1
ATOM 1009 O O . SER A 1 120 ? 1.817 9.980 12.988 1.00 88.06 120 SER A O 1
ATOM 1011 N N . ASP A 1 121 ? 0.107 11.129 12.058 1.00 89.88 121 ASP A N 1
ATOM 1012 C CA . ASP A 1 121 ? -0.888 10.818 13.086 1.00 89.88 121 ASP A CA 1
ATOM 1013 C C . ASP A 1 121 ? -1.150 9.318 13.177 1.00 89.88 121 ASP A C 1
ATOM 1015 O O . ASP A 1 121 ? -1.031 8.733 14.252 1.00 89.88 121 ASP A O 1
ATOM 1019 N N . VAL A 1 122 ? -1.396 8.662 12.033 1.00 90.44 122 VAL A N 1
ATOM 1020 C CA . VAL A 1 122 ? -1.552 7.200 11.972 1.00 90.44 122 VAL A CA 1
ATOM 1021 C C . VAL A 1 122 ? -0.322 6.518 12.565 1.00 90.44 122 VAL A C 1
ATOM 1023 O O . VAL A 1 122 ? -0.442 5.619 13.392 1.00 90.44 122 VAL A O 1
ATOM 1026 N N . LYS A 1 123 ? 0.887 6.954 12.198 1.00 88.38 123 LYS A N 1
ATOM 1027 C CA . LYS A 1 123 ? 2.122 6.376 12.741 1.00 88.38 123 LYS A CA 1
ATOM 1028 C C . LYS A 1 123 ? 2.209 6.524 14.265 1.00 88.38 123 LYS A C 1
ATOM 1030 O O . LYS A 1 123 ? 2.636 5.579 14.929 1.00 88.38 123 LYS A O 1
ATOM 1035 N N . GLN A 1 124 ? 1.828 7.677 14.814 1.00 86.88 124 GLN A N 1
ATOM 1036 C CA . GLN A 1 124 ? 1.829 7.917 16.257 1.00 86.88 124 GLN A CA 1
ATOM 1037 C C . GLN A 1 124 ? 0.798 7.035 16.965 1.00 86.88 124 GLN A C 1
ATOM 1039 O O . GLN A 1 124 ? 1.174 6.306 17.886 1.00 86.88 124 GLN A O 1
ATOM 1044 N N . LEU A 1 125 ? -0.443 7.016 16.476 1.00 83.00 125 LEU A N 1
ATOM 1045 C CA . LEU A 1 125 ? -1.531 6.197 17.009 1.00 83.00 125 LEU A CA 1
ATOM 1046 C C . LEU A 1 125 ? -1.153 4.706 17.036 1.00 83.00 125 LEU A C 1
ATOM 1048 O O . LEU A 1 125 ? -1.282 4.025 18.054 1.00 83.00 125 LEU A O 1
ATOM 1052 N N . MET A 1 126 ? -0.580 4.203 15.941 1.00 83.88 126 MET A N 1
ATOM 1053 C CA . MET A 1 126 ? -0.173 2.800 15.822 1.00 83.88 126 MET A CA 1
ATOM 1054 C C . MET A 1 126 ? 1.059 2.456 16.678 1.00 83.88 126 MET A C 1
ATOM 1056 O O . MET A 1 126 ? 1.261 1.287 17.016 1.00 83.88 126 MET A O 1
ATOM 1060 N N . SER A 1 127 ? 1.865 3.453 17.069 1.00 79.19 127 SER A N 1
ATOM 1061 C CA . SER A 1 127 ? 3.031 3.272 17.949 1.00 79.19 127 SER A CA 1
ATOM 1062 C C . SER A 1 127 ? 2.679 3.069 19.428 1.00 79.19 127 SER A C 1
ATOM 1064 O O . SER A 1 127 ? 3.567 2.741 20.211 1.00 79.19 127 SER A O 1
ATOM 1066 N N . GLY A 1 128 ? 1.403 3.225 19.812 1.00 63.28 128 GLY A N 1
ATOM 1067 C CA . GLY A 1 128 ? 0.941 3.019 21.189 1.00 63.28 128 GLY A CA 1
ATOM 1068 C C . GLY A 1 128 ? 1.365 4.113 22.173 1.00 63.28 128 GLY A C 1
ATOM 1069 O O . GLY A 1 128 ? 1.257 3.915 23.378 1.00 63.28 128 GLY A O 1
ATOM 1070 N N . LYS A 1 129 ? 1.861 5.251 21.675 1.00 52.31 129 LYS A N 1
ATOM 1071 C CA . LYS A 1 129 ? 2.043 6.469 22.471 1.00 52.31 129 LYS A CA 1
ATOM 1072 C C . LYS A 1 129 ? 0.688 7.165 22.595 1.00 52.31 129 LYS A C 1
ATOM 1074 O O . LYS A 1 129 ? -0.043 7.189 21.607 1.00 52.31 129 LYS A O 1
ATOM 1079 N N . GLU A 1 130 ? 0.366 7.706 23.772 1.00 42.25 130 GLU A N 1
ATOM 1080 C CA . GLU A 1 130 ? -0.862 8.484 23.985 1.00 42.25 130 GLU A CA 1
ATOM 1081 C C . GLU A 1 130 ? -1.015 9.528 22.869 1.00 42.25 130 GLU A C 1
ATOM 1083 O O . GLU A 1 130 ? -0.105 10.309 22.570 1.00 42.25 130 GLU A O 1
ATOM 1088 N N . TYR A 1 131 ? -2.142 9.442 22.167 1.00 42.56 131 TYR A N 1
ATOM 1089 C CA . TYR A 1 131 ? -2.480 10.309 21.053 1.00 42.56 131 TYR A CA 1
ATOM 1090 C C . TYR A 1 131 ? -3.298 11.475 21.608 1.00 42.56 131 TYR A C 1
ATOM 1092 O O . TYR A 1 131 ? -4.518 11.390 21.715 1.00 42.56 131 TYR A O 1
ATOM 1100 N N . GLU A 1 132 ? -2.620 12.545 22.025 1.00 44.50 132 GLU A N 1
ATOM 1101 C CA . GLU A 1 132 ? -3.285 13.816 22.315 1.00 44.50 132 GLU A CA 1
ATOM 1102 C C . GLU A 1 132 ? -3.663 14.481 20.986 1.00 44.50 132 GLU A C 1
ATOM 1104 O O . GLU A 1 132 ? -2.792 14.884 20.209 1.00 44.50 132 GLU A O 1
ATOM 1109 N N . PHE A 1 133 ? -4.964 14.556 20.700 1.00 39.88 133 PHE A N 1
ATOM 1110 C CA . PHE A 1 133 ? -5.463 15.276 19.534 1.00 39.88 133 PHE A CA 1
ATOM 1111 C C . PHE A 1 133 ? -5.404 16.792 19.777 1.00 39.88 133 PHE A C 1
ATOM 1113 O O . PHE A 1 133 ? -5.765 17.279 20.845 1.00 39.88 133 PHE A O 1
ATOM 1120 N N . GLU A 1 134 ? -5.022 17.497 18.711 1.00 49.88 134 GLU A N 1
ATOM 1121 C CA . GLU A 1 134 ? -5.075 18.945 18.472 1.00 49.88 134 GLU A CA 1
ATOM 1122 C C . GLU A 1 134 ? -3.918 19.818 18.981 1.00 49.88 134 GLU A C 1
ATOM 1124 O O . GLU A 1 134 ? -3.881 20.300 20.111 1.00 49.88 134 GLU A O 1
ATOM 1129 N N . ARG A 1 135 ? -3.062 20.233 18.039 1.00 47.69 135 ARG A N 1
ATOM 1130 C CA . ARG A 1 135 ? -2.537 21.599 18.073 1.00 47.69 135 ARG A CA 1
ATOM 1131 C C . ARG A 1 135 ? -3.352 22.423 17.087 1.00 47.69 135 ARG A C 1
ATOM 1133 O O . ARG A 1 135 ? -3.114 22.366 15.892 1.00 47.69 135 ARG A O 1
ATOM 1140 N N . TYR A 1 136 ? -4.332 23.178 17.566 1.00 58.34 136 TYR A N 1
ATOM 1141 C CA . TYR A 1 136 ? -4.859 24.305 16.803 1.00 58.34 136 TYR A CA 1
ATOM 1142 C C . TYR A 1 136 ? -4.115 25.568 17.230 1.00 58.34 136 TYR A C 1
ATOM 1144 O O . TYR A 1 136 ? -3.778 25.740 18.402 1.00 58.34 136 TYR A O 1
ATOM 1152 N N . LYS A 1 137 ? -3.876 26.483 16.291 1.00 66.25 137 LYS A N 1
ATOM 1153 C CA . LYS A 1 137 ? -3.643 27.884 16.641 1.00 66.25 137 LYS A CA 1
ATOM 1154 C C . LYS A 1 137 ? -4.943 28.646 16.449 1.00 66.25 137 LYS A C 1
ATOM 1156 O O . LYS A 1 137 ? -5.628 28.495 15.437 1.00 66.25 137 LYS A O 1
ATOM 1161 N N . MET A 1 138 ? -5.275 29.472 17.429 1.00 70.06 138 MET A N 1
ATOM 1162 C CA . MET A 1 138 ? -6.301 30.489 17.249 1.00 70.06 138 MET A CA 1
ATOM 1163 C C . MET A 1 138 ? -5.730 31.549 16.312 1.00 70.06 138 MET A C 1
ATOM 1165 O O . MET A 1 138 ? -4.669 32.112 16.586 1.00 70.06 138 MET A O 1
ATOM 1169 N N . VAL A 1 139 ? -6.390 31.773 15.177 1.00 84.75 139 VAL A N 1
ATOM 1170 C CA . VAL A 1 139 ? -6.020 32.836 14.241 1.00 84.75 139 VAL A CA 1
ATOM 1171 C C . VAL A 1 139 ? -7.130 33.867 14.229 1.00 84.75 139 VAL A C 1
ATOM 1173 O O . VAL A 1 139 ? -8.295 33.547 13.992 1.00 84.75 139 VAL A O 1
ATOM 1176 N N . THR A 1 140 ? -6.751 35.116 14.464 1.00 85.62 140 THR A N 1
ATOM 1177 C CA . THR A 1 140 ? -7.646 36.260 14.344 1.00 85.62 140 THR A CA 1
ATOM 1178 C C . THR A 1 140 ? -7.577 36.788 12.917 1.00 85.62 140 THR A C 1
ATOM 1180 O O . THR A 1 140 ? -6.502 37.119 12.413 1.00 85.62 140 THR A O 1
ATOM 1183 N N . CYS A 1 141 ? -8.723 36.869 12.241 1.00 77.94 141 CYS A N 1
ATOM 1184 C CA . CYS A 1 141 ? -8.809 37.481 10.921 1.00 77.94 141 CYS A CA 1
ATOM 1185 C C . CYS A 1 141 ? -8.446 38.976 11.013 1.00 77.94 141 CYS A C 1
ATOM 1187 O O . CYS A 1 141 ? -9.192 39.725 11.643 1.00 77.94 141 CYS A O 1
ATOM 1189 N N . PRO A 1 142 ? -7.398 39.469 10.327 1.00 83.69 142 PRO A N 1
ATOM 1190 C CA . PRO A 1 142 ? -6.992 40.876 10.416 1.00 83.69 142 PRO A CA 1
ATOM 1191 C C . PRO A 1 142 ? -7.998 41.848 9.777 1.00 83.69 142 PRO A C 1
ATOM 1193 O O . PRO A 1 142 ? -7.861 43.058 9.920 1.00 83.69 142 PRO A O 1
ATOM 1196 N N . LYS A 1 143 ? -9.000 41.339 9.043 1.00 80.12 143 LYS A N 1
ATOM 1197 C CA . LYS A 1 143 ? -10.017 42.151 8.361 1.00 80.12 143 LYS A CA 1
ATOM 1198 C C . LYS A 1 143 ? -11.285 42.358 9.192 1.00 80.12 143 LYS A C 1
ATOM 1200 O O . LYS A 1 143 ? -11.909 43.406 9.078 1.00 80.12 143 LYS A O 1
ATOM 1205 N N . CYS A 1 144 ? -11.701 41.360 9.971 1.00 89.38 144 CYS A N 1
ATOM 1206 C CA . CYS A 1 144 ? -12.961 41.408 10.723 1.00 89.38 144 CYS A CA 1
ATOM 1207 C C . CYS A 1 144 ? -12.823 41.035 12.204 1.00 89.38 144 CYS A C 1
ATOM 1209 O O . CYS A 1 144 ? -13.836 40.939 12.887 1.00 89.38 144 CYS A O 1
ATOM 1211 N N . ASN A 1 145 ? -11.602 40.803 12.696 1.00 82.75 145 ASN A N 1
ATOM 1212 C CA . ASN A 1 145 ? -11.302 40.351 14.058 1.00 82.75 145 ASN A CA 1
ATOM 1213 C C . ASN A 1 145 ? -12.015 39.063 14.504 1.00 82.75 145 ASN A C 1
ATOM 1215 O O . ASN A 1 145 ? -12.025 38.742 15.687 1.00 82.75 145 ASN A O 1
ATOM 1219 N N . TYR A 1 146 ? -12.579 38.293 13.574 1.00 85.50 146 TYR A N 1
ATOM 1220 C CA . TYR A 1 146 ? -13.179 37.004 13.892 1.00 85.50 146 TYR A CA 1
ATOM 1221 C C . TYR A 1 146 ? -12.090 35.969 14.187 1.00 85.50 146 TYR A C 1
ATOM 1223 O O . TYR A 1 146 ? -11.160 35.799 13.391 1.00 85.50 146 TYR A O 1
ATOM 1231 N N . GLU A 1 147 ? -12.210 35.289 15.323 1.00 85.81 147 GLU A N 1
ATOM 1232 C CA . GLU A 1 147 ? -11.290 34.240 15.750 1.00 85.81 147 GLU A CA 1
ATOM 1233 C C . GLU A 1 147 ? -11.787 32.872 15.293 1.00 85.81 147 GLU A C 1
ATOM 1235 O O . GLU A 1 147 ? -12.943 32.510 15.513 1.00 85.81 147 GLU A O 1
ATOM 1240 N N . PHE A 1 148 ? -10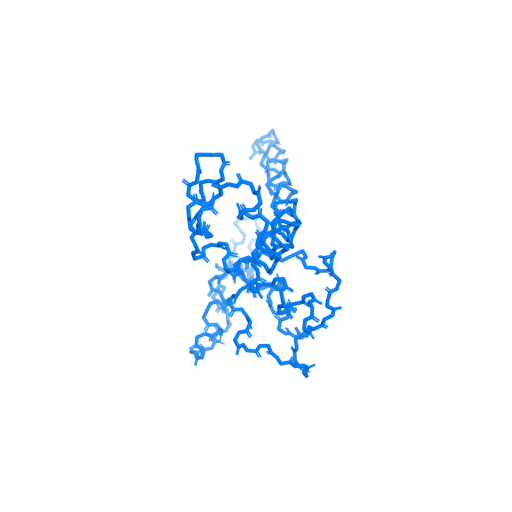.908 32.088 14.675 1.00 80.25 148 PHE A N 1
ATOM 1241 C CA . PHE A 1 148 ? -11.229 30.720 14.288 1.00 80.25 148 PHE A CA 1
ATOM 1242 C C . PHE A 1 148 ? -10.045 29.782 14.503 1.00 80.25 148 PHE A C 1
ATOM 1244 O O . PHE A 1 148 ? -8.874 30.177 14.476 1.00 80.25 148 PHE A O 1
ATOM 1251 N N . LYS A 1 149 ? -10.380 28.513 14.753 1.00 78.69 149 LYS A N 1
ATOM 1252 C CA . LYS A 1 149 ? -9.407 27.445 14.961 1.00 78.69 149 LYS A CA 1
ATOM 1253 C C . LYS A 1 149 ? -8.778 27.074 13.625 1.00 78.69 149 LYS A C 1
ATOM 1255 O O . LYS A 1 149 ? -9.483 26.703 12.689 1.00 78.69 149 LYS A O 1
ATOM 1260 N N . VAL A 1 150 ? -7.455 27.136 13.556 1.00 69.50 150 VAL A N 1
ATOM 1261 C CA . VAL A 1 150 ? -6.682 26.577 12.447 1.00 69.50 150 VAL A CA 1
ATOM 1262 C C . VAL A 1 150 ? -5.898 25.402 12.998 1.00 69.50 150 VAL A C 1
ATOM 1264 O O . VAL A 1 150 ? -5.026 25.594 13.845 1.00 69.50 150 VAL A O 1
ATOM 1267 N N . VAL A 1 151 ? -6.235 24.194 12.549 1.00 66.31 151 VAL A N 1
ATOM 1268 C CA . VAL A 1 151 ? -5.449 22.986 12.838 1.00 66.31 151 VAL A CA 1
ATOM 1269 C C . VAL A 1 151 ? -4.032 23.212 12.296 1.00 66.31 151 VAL A C 1
ATOM 1271 O O . VAL A 1 151 ? -3.887 23.658 11.156 1.00 66.31 151 VAL A O 1
ATOM 1274 N N . LEU A 1 152 ? -3.013 23.020 13.140 1.00 54.09 152 LEU A N 1
ATOM 1275 C CA . LEU A 1 152 ? -1.598 23.176 12.783 1.00 54.09 152 LEU A CA 1
ATOM 1276 C C . LEU A 1 152 ? -1.081 21.987 11.976 1.00 54.09 152 LEU A C 1
ATOM 1278 O O . LEU A 1 152 ? -1.455 20.842 12.307 1.00 54.09 152 LEU A O 1
#

Secondary structure (DSSP, 8-state):
--HHHHHHHHHHHHHHHHHHHHHHHHHHHHHHHHHHHHHTTHHHHTT-SSHHHHHTSTTT---HHHHHHHHHHIIIIIIIT---GGG--S-HHHHHHHTTT--TTTHHHHHHHHHHS-HHHHHHHHTTS------EEEEE-TTT--EEEEE-

Sequence (152 aa):
MNEVIVKEAFENHRYILDLKSRIGEDLLRLALLLKNSHDNKYYQTLGYDTWESYLGTPEISMSRFWAYKLIKVYETWVEKFGVEPAKLDIDLEKLFLTIKKATQENYEEVLEQARNLSRSDVKQLMSGKEYEFERYKMVTCPKCNYEFKVVL

Radius of gyration: 20.56 Å; chains: 1; bounding box: 30×61×41 Å

Foldseek 3Di:
DPPVVVVVVVVVVVVVLVVLLVVLLVLLVLLVVLCCCVVVVVVVVVVHPDSQSVCCDPVNNHDPVSSVLSVVLCCQQCVVQVHDSNLPSAHSLLSSLLSVVDDNVCNVVSSVCRRPDDSVQSNCVSVPHDRDDDDWDFDQDPPPRDTDTDGD

pLDDT: mean 89.96, std 12.88, range [39.88, 98.56]